Protein AF-A0A852NZP1-F1 (afdb_monomer_lite)

Structure (mmCIF, N/CA/C/O backbone):
data_AF-A0A852NZP1-F1
#
_entry.id   AF-A0A852NZP1-F1
#
loop_
_atom_site.group_PDB
_atom_site.id
_atom_site.type_symbol
_atom_site.label_atom_id
_atom_site.label_alt_id
_atom_site.label_comp_id
_atom_site.label_asym_id
_atom_site.label_entity_id
_atom_site.label_seq_id
_atom_site.pdbx_PDB_ins_code
_atom_site.Cartn_x
_atom_site.Cartn_y
_atom_site.Cartn_z
_atom_site.occupancy
_atom_site.B_iso_or_equiv
_atom_site.auth_seq_id
_atom_site.auth_comp_id
_atom_site.auth_asym_id
_atom_site.auth_atom_id
_atom_site.pdbx_PDB_model_num
ATOM 1 N N . ARG A 1 1 ? 33.219 -10.704 -10.539 1.00 47.03 1 ARG A N 1
ATOM 2 C CA . ARG A 1 1 ? 32.578 -10.152 -9.322 1.00 47.03 1 ARG A CA 1
ATOM 3 C C . ARG A 1 1 ? 31.121 -10.579 -9.398 1.00 47.03 1 ARG A C 1
ATOM 5 O O . ARG A 1 1 ? 30.540 -10.261 -10.423 1.00 47.03 1 ARG A O 1
ATOM 12 N N . PRO A 1 2 ? 30.584 -11.377 -8.463 1.00 53.62 2 PRO A N 1
ATOM 13 C CA . PRO A 1 2 ? 29.162 -11.697 -8.492 1.00 53.62 2 PRO A CA 1
ATOM 14 C C . PRO A 1 2 ? 28.374 -10.414 -8.219 1.00 53.62 2 PRO A C 1
ATOM 16 O O . PRO A 1 2 ? 28.794 -9.608 -7.382 1.00 53.62 2 PRO A O 1
ATOM 19 N N . ASP A 1 3 ? 27.296 -10.203 -8.968 1.00 51.34 3 ASP A N 1
ATOM 20 C CA . ASP A 1 3 ? 26.387 -9.085 -8.741 1.00 51.34 3 ASP A CA 1
ATOM 21 C C . ASP A 1 3 ? 25.815 -9.173 -7.316 1.00 51.34 3 ASP A C 1
ATOM 23 O O . ASP A 1 3 ? 25.624 -10.281 -6.795 1.00 51.34 3 ASP A O 1
ATOM 27 N N . PRO A 1 4 ? 25.608 -8.034 -6.627 1.00 64.31 4 PRO A N 1
ATOM 28 C CA . PRO A 1 4 ? 24.953 -8.048 -5.329 1.00 64.31 4 PRO A CA 1
ATOM 29 C C . PRO A 1 4 ? 23.584 -8.733 -5.465 1.00 64.31 4 PRO A C 1
ATOM 31 O O . PRO A 1 4 ? 22.944 -8.595 -6.508 1.00 64.31 4 PRO A O 1
ATOM 34 N N . PRO A 1 5 ? 23.130 -9.484 -4.445 1.00 66.31 5 PRO A N 1
ATOM 35 C CA . PRO A 1 5 ? 21.823 -10.122 -4.495 1.00 66.31 5 PRO A CA 1
ATOM 36 C C . PRO A 1 5 ? 20.772 -9.058 -4.804 1.00 66.31 5 PRO A C 1
ATOM 38 O O . PRO A 1 5 ? 20.688 -8.053 -4.095 1.00 66.31 5 PRO A O 1
ATOM 41 N N . GLU A 1 6 ? 20.018 -9.275 -5.882 1.00 59.31 6 GLU A N 1
ATOM 42 C CA . GLU A 1 6 ? 18.969 -8.365 -6.334 1.00 59.31 6 GLU A CA 1
ATOM 43 C C . GLU A 1 6 ? 18.099 -7.944 -5.143 1.00 59.31 6 GLU A C 1
ATOM 45 O O . GLU A 1 6 ? 17.668 -8.806 -4.357 1.00 59.31 6 GLU A O 1
ATOM 50 N N . PRO A 1 7 ? 17.859 -6.634 -4.959 1.00 62.47 7 PRO A N 1
ATOM 51 C CA . PRO A 1 7 ? 17.102 -6.161 -3.822 1.00 62.47 7 PRO A CA 1
ATOM 52 C C . PRO A 1 7 ? 15.711 -6.782 -3.879 1.00 62.47 7 PRO A C 1
ATOM 54 O O . PRO A 1 7 ? 14.944 -6.596 -4.825 1.00 62.47 7 PRO A O 1
ATOM 57 N N . ARG A 1 8 ? 15.375 -7.551 -2.838 1.00 76.69 8 ARG A N 1
ATOM 58 C CA . ARG A 1 8 ? 14.018 -8.075 -2.664 1.00 76.69 8 ARG A CA 1
ATOM 59 C C . ARG A 1 8 ? 13.063 -6.886 -2.704 1.00 76.69 8 ARG A C 1
ATOM 61 O O . ARG A 1 8 ? 13.384 -5.833 -2.162 1.00 76.69 8 ARG A O 1
ATOM 68 N N . ILE A 1 9 ? 11.871 -7.069 -3.263 1.00 79.50 9 ILE A N 1
ATOM 69 C CA . ILE A 1 9 ? 10.879 -5.990 -3.409 1.00 79.50 9 ILE A CA 1
ATOM 70 C C . ILE A 1 9 ? 10.647 -5.192 -2.113 1.00 79.50 9 ILE A C 1
ATOM 72 O O . ILE A 1 9 ? 10.479 -3.984 -2.160 1.00 79.50 9 ILE A O 1
ATOM 76 N N . LEU A 1 10 ? 10.726 -5.849 -0.949 1.00 81.06 10 LEU A N 1
ATOM 77 C CA . LEU A 1 10 ? 10.609 -5.219 0.372 1.00 81.06 10 LEU A CA 1
ATOM 78 C C . LEU A 1 10 ? 11.724 -4.207 0.674 1.00 81.06 10 LEU A C 1
ATOM 80 O O . LEU A 1 10 ? 11.464 -3.198 1.321 1.00 81.06 10 LEU A O 1
ATOM 84 N N . ALA A 1 11 ? 12.948 -4.494 0.230 1.00 83.06 11 ALA A N 1
ATOM 85 C CA . ALA A 1 11 ? 14.088 -3.595 0.356 1.00 83.06 11 ALA A CA 1
ATOM 86 C C . ALA A 1 11 ? 14.019 -2.461 -0.675 1.00 83.06 11 ALA A C 1
ATOM 88 O O . ALA A 1 11 ? 14.421 -1.350 -0.372 1.00 83.06 11 ALA A O 1
ATOM 89 N N . ALA A 1 12 ? 13.475 -2.719 -1.869 1.00 85.12 12 ALA A N 1
ATOM 90 C CA . ALA A 1 12 ? 13.358 -1.711 -2.924 1.00 85.12 12 ALA A CA 1
ATOM 91 C C . ALA A 1 12 ? 12.308 -0.619 -2.636 1.00 85.12 12 ALA A C 1
ATOM 93 O O . ALA A 1 12 ? 12.399 0.464 -3.202 1.00 85.12 12 ALA A O 1
ATOM 94 N N . ILE A 1 13 ? 11.315 -0.902 -1.786 1.00 88.56 13 ILE A N 1
ATOM 95 C CA . ILE A 1 13 ? 10.235 0.037 -1.420 1.00 88.56 13 ILE A CA 1
ATOM 96 C C . ILE A 1 13 ? 10.464 0.730 -0.068 1.00 88.56 13 ILE A C 1
ATOM 98 O O . ILE A 1 13 ? 9.529 1.322 0.473 1.00 88.56 13 ILE A O 1
ATOM 102 N N . ASP A 1 14 ? 11.663 0.584 0.515 1.00 89.12 14 ASP A N 1
ATOM 103 C CA . ASP A 1 14 ? 12.022 1.104 1.842 1.00 89.12 14 ASP A CA 1
ATOM 104 C C . ASP A 1 14 ? 10.915 0.862 2.879 1.00 89.12 14 ASP A C 1
ATOM 106 O O . ASP A 1 14 ? 10.383 1.789 3.503 1.00 89.12 14 ASP A O 1
ATOM 110 N N . ARG A 1 15 ? 10.505 -0.411 3.002 1.00 88.88 15 ARG A N 1
ATOM 111 C CA . ARG A 1 15 ? 9.348 -0.804 3.810 1.00 88.88 15 ARG A CA 1
ATOM 112 C C . ARG A 1 15 ? 9.442 -0.225 5.226 1.00 88.88 15 ARG A C 1
ATOM 114 O O . ARG A 1 15 ? 10.393 -0.488 5.955 1.00 88.88 15 ARG A O 1
ATOM 121 N N . ARG A 1 16 ? 8.379 0.465 5.636 1.00 90.38 16 ARG A N 1
ATOM 122 C CA . ARG A 1 16 ? 8.186 0.998 6.987 1.00 90.38 16 ARG A CA 1
ATOM 123 C C . ARG A 1 16 ? 7.268 0.098 7.797 1.00 90.38 16 ARG A C 1
ATOM 125 O O . ARG A 1 16 ? 6.302 -0.458 7.276 1.00 90.38 16 ARG A O 1
ATOM 132 N N . ASP A 1 17 ? 7.538 0.003 9.091 1.00 89.06 17 ASP A N 1
ATOM 133 C CA . ASP A 1 17 ? 6.761 -0.853 9.989 1.00 89.06 17 ASP A CA 1
ATOM 134 C C . ASP A 1 17 ? 5.364 -0.299 10.288 1.00 89.06 17 ASP A C 1
ATOM 136 O O . ASP A 1 17 ? 4.467 -1.069 10.614 1.00 89.06 17 ASP A O 1
ATOM 140 N N . ASP A 1 18 ? 5.154 1.013 10.156 1.00 89.38 18 ASP A N 1
ATOM 141 C CA . ASP A 1 18 ? 3.892 1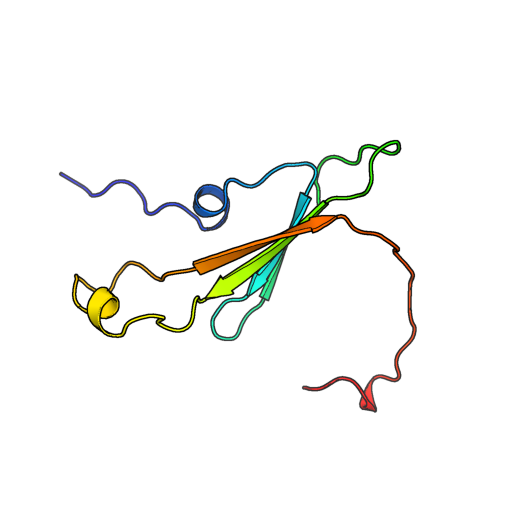.705 10.454 1.00 89.38 18 ASP A CA 1
ATOM 142 C C . ASP A 1 18 ? 2.961 1.874 9.240 1.00 89.38 18 ASP A C 1
ATOM 144 O O . ASP A 1 18 ? 1.940 2.561 9.321 1.00 89.38 18 ASP A O 1
ATOM 148 N N . THR A 1 19 ? 3.328 1.279 8.103 1.00 92.38 19 THR A N 1
ATOM 149 C CA . THR A 1 19 ? 2.686 1.516 6.810 1.00 92.38 19 THR A CA 1
ATOM 150 C C . THR A 1 19 ? 2.173 0.207 6.217 1.00 92.38 19 THR A C 1
ATOM 152 O O . THR A 1 19 ? 2.887 -0.794 6.150 1.00 92.38 19 THR A O 1
ATOM 155 N N . PHE A 1 20 ? 0.920 0.212 5.769 1.00 93.31 20 PHE A N 1
ATOM 156 C CA . PHE A 1 20 ? 0.367 -0.868 4.955 1.00 93.31 20 PHE A CA 1
ATOM 157 C C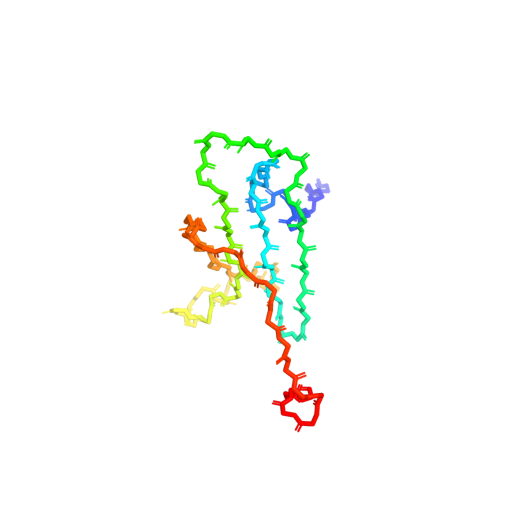 . PHE A 1 20 ? 0.828 -0.728 3.512 1.00 93.31 20 PHE A C 1
ATOM 159 O O . PHE A 1 20 ? 0.748 0.363 2.958 1.00 93.31 20 PHE A O 1
ATOM 166 N N . TYR A 1 21 ? 1.218 -1.826 2.872 1.00 94.50 21 TYR A N 1
ATOM 167 C CA . TYR A 1 21 ? 1.579 -1.796 1.455 1.00 94.50 21 TYR A CA 1
ATOM 168 C C . TYR A 1 21 ? 0.653 -2.682 0.635 1.00 94.50 21 TYR A C 1
ATOM 170 O O . TYR A 1 21 ? 0.438 -3.851 0.966 1.00 94.50 21 TYR A O 1
ATOM 178 N N . VAL A 1 22 ? 0.157 -2.129 -0.469 1.00 94.12 22 VAL A N 1
ATOM 179 C CA . VAL A 1 22 ? -0.439 -2.887 -1.569 1.00 94.12 22 VAL A CA 1
ATOM 180 C C . VAL A 1 22 ? 0.556 -2.844 -2.714 1.00 94.12 22 VAL A C 1
ATOM 182 O O . VAL A 1 22 ? 0.748 -1.801 -3.331 1.00 94.12 22 VAL A O 1
ATOM 185 N N . VAL A 1 23 ? 1.213 -3.965 -2.984 1.00 93.19 23 VAL A N 1
ATOM 186 C CA . VAL A 1 23 ? 2.181 -4.073 -4.075 1.00 93.19 23 VAL A CA 1
ATOM 187 C C . VAL A 1 23 ? 1.534 -4.841 -5.211 1.00 93.19 23 VAL A C 1
ATOM 189 O O . VAL A 1 23 ? 1.300 -6.041 -5.116 1.00 93.19 23 VAL A O 1
ATOM 192 N N . SER A 1 24 ? 1.215 -4.130 -6.281 1.00 90.12 24 SER A N 1
ATOM 193 C CA . SER A 1 24 ? 0.735 -4.692 -7.529 1.00 90.12 24 SER A CA 1
ATOM 194 C C . SER A 1 24 ? 1.916 -5.091 -8.406 1.00 90.12 24 SER A C 1
ATOM 196 O O . SER A 1 24 ? 2.810 -4.289 -8.679 1.00 90.12 24 SER A O 1
ATOM 198 N N . PHE A 1 25 ? 1.898 -6.327 -8.877 1.00 83.62 25 PHE A N 1
ATOM 199 C CA . PHE A 1 25 ? 2.723 -6.827 -9.968 1.00 83.62 25 PHE A CA 1
ATOM 200 C C . PHE A 1 25 ? 1.846 -6.978 -11.215 1.00 83.62 25 PHE A C 1
ATOM 202 O O . PHE A 1 25 ? 0.668 -6.633 -11.211 1.00 83.62 25 PHE A O 1
ATOM 209 N N . ARG A 1 26 ? 2.395 -7.499 -12.319 1.00 76.19 26 ARG A N 1
ATOM 210 C CA . ARG A 1 26 ? 1.654 -7.597 -13.591 1.00 76.19 26 ARG A CA 1
ATOM 211 C C . ARG A 1 26 ? 0.299 -8.312 -13.474 1.00 76.19 26 ARG A C 1
ATOM 213 O O . ARG A 1 26 ? -0.625 -7.935 -14.185 1.00 76.19 26 ARG A O 1
ATOM 220 N N . ARG A 1 27 ? 0.197 -9.356 -12.648 1.00 77.12 27 ARG A N 1
ATOM 221 C CA . ARG A 1 27 ? -1.041 -10.137 -12.452 1.00 77.12 27 ARG A CA 1
ATOM 222 C C . ARG A 1 27 ? -1.353 -10.469 -10.995 1.00 77.12 27 ARG A C 1
ATOM 224 O O . ARG A 1 27 ? -2.462 -10.902 -10.715 1.00 77.12 27 ARG A O 1
ATOM 231 N N . ASP A 1 28 ? -0.400 -10.250 -10.095 1.00 85.25 28 ASP A N 1
ATOM 232 C CA . ASP A 1 28 ? -0.512 -10.629 -8.692 1.00 85.25 28 ASP A CA 1
ATOM 233 C C . ASP A 1 28 ? -0.431 -9.393 -7.806 1.00 85.25 28 ASP A C 1
ATOM 235 O O . ASP A 1 28 ? 0.233 -8.414 -8.147 1.00 85.25 28 ASP A O 1
ATOM 239 N N . HIS A 1 29 ? -1.061 -9.465 -6.639 1.00 89.69 29 HIS A N 1
ATOM 240 C CA . HIS A 1 29 ? -0.988 -8.425 -5.624 1.00 89.69 29 HIS A CA 1
ATOM 241 C C . HIS A 1 29 ? -0.460 -9.014 -4.320 1.00 89.69 29 HIS A C 1
ATOM 243 O O . HIS A 1 29 ? -0.902 -10.071 -3.873 1.00 89.69 29 HIS A O 1
ATOM 249 N N . LEU A 1 30 ? 0.466 -8.306 -3.686 1.00 91.12 30 LEU A N 1
ATOM 250 C CA . LEU A 1 30 ? 0.989 -8.620 -2.367 1.00 91.12 30 LEU A CA 1
ATOM 251 C C . LEU A 1 30 ? 0.500 -7.569 -1.373 1.00 91.12 30 LEU A C 1
ATOM 253 O O . LEU A 1 30 ? 0.734 -6.375 -1.550 1.00 91.12 30 LEU A O 1
ATOM 257 N N . LEU A 1 31 ? -0.162 -8.030 -0.315 1.00 92.19 31 LEU A N 1
ATOM 258 C CA . LEU A 1 31 ? -0.591 -7.195 0.801 1.00 92.19 31 LEU A CA 1
ATOM 259 C C . LEU A 1 31 ? 0.376 -7.381 1.964 1.00 92.19 31 LEU A C 1
ATOM 261 O O . LEU A 1 31 ? 0.585 -8.501 2.432 1.00 92.19 31 LEU A O 1
ATOM 265 N N . LEU A 1 32 ? 0.955 -6.282 2.438 1.00 91.12 32 LEU A N 1
ATOM 266 C CA . LEU A 1 32 ? 1.859 -6.283 3.580 1.00 91.12 32 LEU A CA 1
ATOM 267 C C . LEU A 1 32 ? 1.211 -5.508 4.729 1.00 91.12 32 LEU A C 1
ATOM 269 O O . LEU A 1 32 ? 0.940 -4.313 4.572 1.00 91.12 32 LEU A O 1
ATOM 273 N N . PRO A 1 33 ? 0.955 -6.159 5.877 1.00 89.69 33 PRO A N 1
ATOM 274 C CA . PRO A 1 33 ? 0.397 -5.477 7.032 1.00 89.69 33 PRO A CA 1
ATOM 275 C C . PRO A 1 33 ? 1.435 -4.542 7.655 1.00 89.69 33 PRO A C 1
ATOM 277 O O . PRO A 1 33 ? 2.635 -4.841 7.638 1.00 89.69 33 PRO A O 1
ATOM 280 N N . ALA A 1 34 ? 0.962 -3.456 8.262 1.00 87.19 34 ALA A N 1
ATOM 281 C CA . ALA A 1 34 ? 1.771 -2.717 9.219 1.00 87.19 34 ALA A CA 1
ATOM 282 C C . ALA A 1 34 ? 2.112 -3.640 10.405 1.00 87.19 34 ALA A C 1
ATOM 284 O O . ALA A 1 34 ? 1.275 -4.410 10.877 1.00 87.19 34 ALA A O 1
ATOM 285 N N . ILE A 1 35 ? 3.366 -3.602 10.846 1.00 83.00 35 ILE A N 1
ATOM 286 C CA . ILE A 1 35 ? 3.876 -4.379 11.988 1.00 83.00 35 ILE A CA 1
ATOM 287 C C . ILE A 1 35 ? 3.758 -3.550 13.274 1.00 83.00 35 ILE A C 1
ATOM 289 O O . ILE A 1 35 ? 3.615 -4.094 14.367 1.00 83.00 35 ILE A O 1
ATOM 293 N N . SER A 1 36 ? 3.762 -2.225 13.141 1.00 78.62 36 SER A N 1
ATOM 294 C CA . SER A 1 36 ? 3.586 -1.270 14.223 1.00 78.62 36 SER A CA 1
ATOM 295 C C . SER A 1 36 ? 2.333 -0.437 13.987 1.00 78.62 36 SER A C 1
ATOM 297 O O . SER A 1 36 ? 2.103 0.088 12.900 1.00 78.62 36 SER A O 1
ATOM 299 N N . HIS A 1 37 ? 1.519 -0.294 15.027 1.00 69.94 37 HIS A N 1
ATOM 300 C CA . HIS A 1 37 ? 0.323 0.533 14.995 1.00 69.94 37 HIS A CA 1
ATOM 301 C C . HIS A 1 37 ? 0.409 1.606 16.070 1.00 69.94 37 HIS A C 1
ATOM 303 O O . HIS A 1 37 ? 0.245 1.326 17.258 1.00 69.94 37 HIS A O 1
ATOM 309 N N . ASN A 1 38 ? 0.620 2.852 15.648 1.00 67.56 38 ASN A N 1
ATOM 310 C CA . ASN A 1 38 ? 0.455 3.997 16.529 1.00 67.56 38 ASN A CA 1
ATOM 311 C C . ASN A 1 38 ? -1.022 4.420 16.558 1.00 67.56 38 ASN A C 1
ATOM 313 O O . ASN A 1 38 ? -1.573 4.818 15.537 1.00 67.56 38 ASN A O 1
ATOM 317 N N . LYS A 1 39 ? -1.659 4.353 17.732 1.00 69.50 39 LYS A N 1
ATOM 318 C CA . LYS A 1 39 ? -3.085 4.679 17.902 1.00 69.50 39 LYS A CA 1
ATOM 319 C C . LYS A 1 39 ? -3.396 6.180 17.834 1.00 69.50 39 LYS A C 1
ATOM 321 O O . LYS A 1 39 ? -4.569 6.532 17.768 1.00 69.50 39 LYS A O 1
ATOM 326 N N . THR A 1 40 ? -2.391 7.055 17.897 1.00 73.69 40 THR A N 1
ATOM 327 C CA . THR A 1 40 ? -2.597 8.516 17.934 1.00 73.69 40 THR A CA 1
ATOM 328 C C . THR A 1 40 ? -2.445 9.197 16.576 1.00 73.69 40 THR A C 1
ATOM 330 O O . THR A 1 40 ? -2.935 10.309 16.397 1.00 73.69 40 THR A O 1
ATOM 333 N N . SER A 1 41 ? -1.800 8.539 15.611 1.00 80.94 41 SER A N 1
ATOM 334 C CA . SER A 1 41 ? -1.617 9.042 14.248 1.00 80.94 41 SER A CA 1
ATOM 335 C C . SER A 1 41 ? -2.565 8.349 13.276 1.00 80.94 41 SER A C 1
ATOM 337 O O . SER A 1 41 ? -2.985 7.213 13.499 1.00 80.94 41 SER A O 1
ATOM 339 N N . ARG A 1 42 ? -2.878 9.020 12.163 1.00 86.12 42 ARG A N 1
ATOM 340 C CA . ARG A 1 42 ? -3.587 8.374 11.055 1.00 86.12 42 ARG A CA 1
ATOM 341 C C . ARG A 1 42 ? -2.751 7.191 10.545 1.00 86.12 42 ARG A C 1
ATOM 343 O O . ARG A 1 42 ? -1.535 7.346 10.403 1.00 86.12 42 ARG A O 1
ATOM 350 N N . PRO A 1 43 ? -3.357 6.019 10.280 1.00 89.00 43 PRO A N 1
ATOM 351 C CA . PRO A 1 43 ? -2.633 4.911 9.671 1.00 89.00 43 PRO A CA 1
ATOM 352 C C . PRO A 1 43 ? -2.071 5.329 8.311 1.00 89.00 43 PRO A C 1
ATOM 354 O O . PRO A 1 43 ? -2.700 6.106 7.592 1.00 89.00 43 PRO A O 1
ATOM 357 N N . LYS A 1 44 ? -0.905 4.802 7.943 1.00 92.44 44 LYS A N 1
ATOM 358 C CA . LYS A 1 44 ? -0.272 5.082 6.651 1.00 92.44 44 LYS A CA 1
ATOM 359 C C . LYS A 1 44 ? -0.489 3.924 5.693 1.00 92.44 44 LYS A C 1
ATOM 361 O O . LYS A 1 44 ? -0.516 2.761 6.103 1.00 92.44 44 LYS A O 1
ATOM 366 N N . MET A 1 45 ? -0.617 4.243 4.414 1.00 93.56 45 MET A N 1
ATOM 367 C CA . MET A 1 45 ? -0.713 3.262 3.344 1.00 93.56 45 MET A CA 1
ATOM 368 C C . MET A 1 45 ? 0.154 3.684 2.162 1.00 93.56 45 MET A C 1
ATOM 370 O O . MET A 1 45 ? 0.319 4.870 1.893 1.00 93.56 45 MET A O 1
ATOM 374 N N . SER A 1 46 ? 0.696 2.702 1.453 1.00 95.75 46 SER A N 1
ATOM 375 C CA . SER A 1 46 ? 1.430 2.914 0.219 1.00 95.75 46 SER A CA 1
ATOM 376 C C . SER A 1 46 ? 0.966 1.941 -0.863 1.00 95.75 46 SER A C 1
ATOM 378 O O . SER A 1 46 ? 0.863 0.730 -0.637 1.00 95.75 46 SER A O 1
ATOM 380 N N . LEU A 1 47 ? 0.661 2.477 -2.044 1.00 94.44 47 LEU A N 1
ATOM 381 C CA . LEU A 1 47 ? 0.349 1.706 -3.244 1.00 94.44 47 LEU A CA 1
ATOM 382 C C . LEU A 1 47 ? 1.585 1.674 -4.137 1.00 94.44 47 LEU A C 1
ATOM 384 O O . LEU A 1 47 ? 2.033 2.715 -4.611 1.00 94.44 47 LEU A O 1
ATOM 388 N N . VAL A 1 48 ? 2.097 0.477 -4.405 1.00 93.44 48 VAL A N 1
ATOM 389 C CA . VAL A 1 48 ? 3.221 0.256 -5.314 1.00 93.44 48 VAL A CA 1
ATOM 390 C C . VAL A 1 48 ? 2.711 -0.490 -6.539 1.00 93.44 48 VAL A C 1
ATOM 392 O O . VAL A 1 48 ? 2.063 -1.522 -6.408 1.00 93.44 48 VAL A O 1
ATOM 395 N N . MET A 1 49 ? 2.981 0.006 -7.738 1.00 92.06 49 MET A N 1
ATOM 396 C CA . MET A 1 49 ? 2.525 -0.608 -8.989 1.00 92.06 49 MET A CA 1
ATOM 397 C C . MET A 1 49 ? 3.534 -0.374 -10.109 1.00 92.06 49 MET A C 1
ATOM 399 O O . MET A 1 49 ? 4.329 0.558 -10.007 1.00 92.06 49 MET A O 1
ATOM 403 N N . PRO A 1 50 ? 3.543 -1.175 -11.187 1.00 89.06 50 PRO A N 1
ATOM 404 C CA . PRO A 1 50 ? 4.433 -0.916 -12.307 1.00 89.06 50 PRO A CA 1
ATOM 405 C C . PRO A 1 50 ? 4.135 0.467 -12.884 1.00 89.06 50 PRO A C 1
ATOM 407 O O . PRO A 1 50 ? 2.989 0.774 -13.215 1.00 89.06 50 PRO A O 1
ATOM 410 N N . ALA A 1 51 ? 5.165 1.296 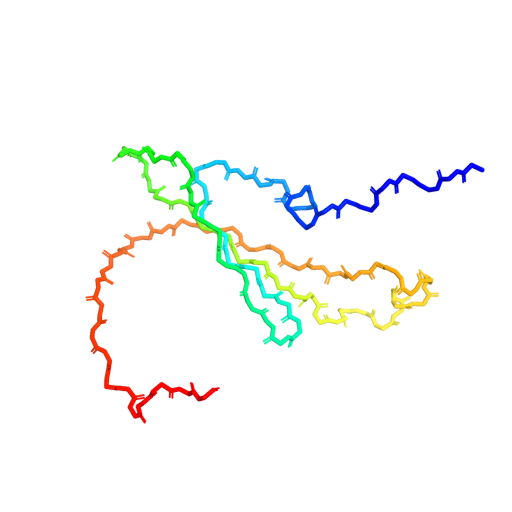-13.024 1.00 86.44 51 ALA A N 1
ATOM 411 C CA . ALA A 1 51 ? 5.040 2.509 -13.809 1.00 86.44 51 ALA A CA 1
ATOM 412 C C . ALA A 1 51 ? 4.973 2.057 -15.271 1.00 86.44 51 ALA A C 1
ATOM 414 O O . ALA A 1 51 ? 5.988 1.639 -15.834 1.00 86.44 51 ALA A O 1
ATOM 415 N N . ALA A 1 52 ? 3.773 2.054 -15.868 1.00 69.69 52 ALA A N 1
ATOM 416 C CA . ALA A 1 52 ? 3.636 1.872 -17.312 1.00 69.69 52 ALA A CA 1
ATOM 417 C C . ALA A 1 52 ? 4.623 2.831 -17.980 1.00 69.69 52 ALA A C 1
ATOM 419 O O . ALA A 1 52 ? 4.681 3.991 -17.571 1.00 69.69 52 ALA A O 1
ATOM 420 N N . ALA A 1 53 ? 5.456 2.307 -18.885 1.00 56.47 53 ALA A N 1
ATOM 421 C CA . ALA A 1 53 ? 6.654 2.970 -19.382 1.00 56.47 53 ALA A CA 1
ATOM 422 C C . ALA A 1 53 ? 6.345 4.420 -19.772 1.00 56.47 53 ALA A C 1
ATOM 424 O O . ALA A 1 53 ? 5.857 4.693 -20.862 1.00 56.47 53 ALA A O 1
ATOM 425 N N . LEU A 1 54 ? 6.637 5.363 -18.870 1.00 51.62 54 LEU A N 1
ATOM 426 C CA . LEU A 1 54 ? 6.483 6.788 -19.154 1.00 51.62 54 LEU A CA 1
ATOM 427 C C . LEU A 1 54 ? 7.430 7.214 -20.281 1.00 51.62 54 LEU A C 1
ATOM 429 O O . LEU A 1 54 ? 7.232 8.280 -20.841 1.00 51.62 54 LEU A O 1
ATOM 433 N N . ASN A 1 55 ? 8.402 6.363 -20.641 1.00 45.66 55 ASN A N 1
ATOM 434 C CA . ASN A 1 55 ? 9.147 6.405 -21.888 1.00 45.66 55 ASN A CA 1
ATOM 435 C C . ASN A 1 55 ? 9.624 4.988 -22.266 1.00 45.66 55 ASN A C 1
ATOM 437 O O . ASN A 1 55 ? 10.395 4.381 -21.519 1.00 45.66 55 ASN A O 1
ATOM 441 N N . ASP A 1 56 ? 9.259 4.497 -23.454 1.00 49.72 56 ASP A N 1
ATOM 442 C CA . ASP A 1 56 ? 9.802 3.263 -24.065 1.00 49.72 56 ASP A CA 1
ATOM 443 C C . ASP A 1 56 ? 11.343 3.279 -24.229 1.00 49.72 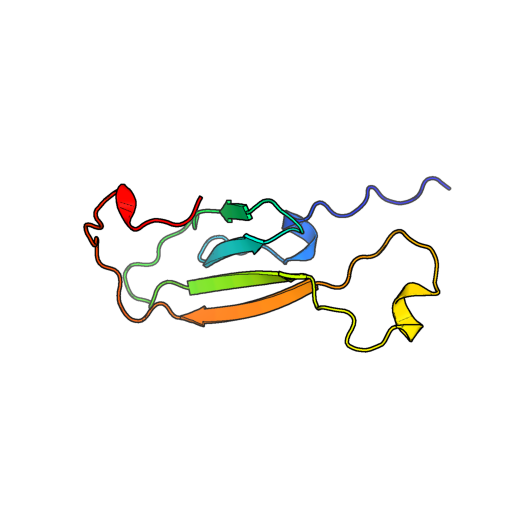56 ASP A C 1
ATOM 445 O O . ASP A 1 56 ? 11.961 2.260 -24.545 1.00 49.72 56 ASP A O 1
ATOM 449 N N . SER A 1 57 ? 11.998 4.418 -23.980 1.00 48.25 57 SER A N 1
ATOM 450 C CA . SER A 1 57 ? 13.450 4.589 -24.082 1.00 48.25 57 SER A CA 1
ATOM 451 C C . SER A 1 57 ? 14.247 4.079 -22.872 1.00 48.25 57 SER A C 1
ATOM 453 O O . SER A 1 57 ? 15.451 3.854 -23.004 1.00 48.25 57 SER A O 1
ATOM 455 N N . LEU A 1 58 ? 13.619 3.841 -21.710 1.00 48.09 58 LEU A N 1
ATOM 456 C CA . LEU A 1 58 ? 14.306 3.289 -20.525 1.00 48.09 58 LEU A CA 1
ATOM 457 C C . LEU A 1 58 ? 14.274 1.756 -20.462 1.00 48.09 58 LEU A C 1
ATOM 459 O O . LEU A 1 58 ? 15.128 1.149 -19.820 1.00 48.09 58 LEU A O 1
ATOM 463 N N . SER A 1 59 ? 13.371 1.120 -21.209 1.00 47.16 59 SER A N 1
ATOM 464 C CA . SER A 1 59 ? 13.350 -0.332 -21.444 1.00 47.16 59 SER A CA 1
ATOM 465 C C . SER A 1 59 ? 14.566 -0.840 -22.239 1.00 47.16 59 SER A C 1
ATOM 467 O O . SER A 1 59 ? 14.772 -2.047 -22.344 1.00 47.16 59 SER A O 1
ATOM 469 N N . GLY A 1 60 ? 15.382 0.069 -22.790 1.00 45.12 60 GLY A N 1
ATOM 470 C CA . GLY A 1 60 ? 16.514 -0.222 -23.674 1.00 45.12 60 GLY A CA 1
ATOM 471 C C . GLY A 1 60 ? 17.874 -0.448 -23.002 1.00 45.12 60 GLY A C 1
ATOM 472 O O . GLY A 1 60 ? 18.863 -0.632 -23.708 1.00 45.12 60 GLY A O 1
ATOM 473 N N . ARG A 1 61 ? 17.979 -0.449 -21.666 1.00 45.59 61 ARG A N 1
ATOM 474 C CA . ARG A 1 61 ? 19.241 -0.768 -20.967 1.00 45.59 61 ARG A CA 1
ATOM 475 C C . ARG A 1 61 ? 19.086 -2.013 -20.098 1.00 45.59 61 ARG A C 1
ATOM 477 O O . ARG A 1 61 ? 18.973 -1.932 -18.885 1.00 45.59 61 ARG A O 1
ATOM 484 N N . GLY A 1 62 ? 19.090 -3.169 -20.761 1.00 48.53 62 GLY A N 1
ATOM 485 C CA . GLY A 1 62 ? 19.389 -4.454 -20.129 1.00 48.53 62 GLY A CA 1
ATOM 486 C C . GLY A 1 62 ? 18.315 -5.005 -19.194 1.00 48.53 62 GLY A C 1
ATOM 487 O O . GLY A 1 62 ? 18.642 -5.289 -18.057 1.00 48.53 62 GLY A O 1
ATOM 488 N N . GLY A 1 63 ? 17.071 -5.156 -19.668 1.00 55.56 63 GLY A N 1
ATOM 489 C CA . GLY A 1 63 ? 16.110 -6.235 -19.338 1.00 55.56 63 GLY A CA 1
ATOM 490 C C . GLY A 1 63 ? 15.792 -6.645 -17.885 1.00 55.56 63 GLY A C 1
ATOM 491 O O . GLY A 1 63 ? 14.943 -7.514 -17.713 1.00 55.56 63 GLY A O 1
ATOM 492 N N . HIS A 1 64 ? 16.423 -6.073 -16.861 1.00 63.06 64 HIS A N 1
ATOM 493 C CA . HIS A 1 64 ? 16.412 -6.592 -15.489 1.00 63.06 64 HIS A CA 1
ATOM 494 C C . HIS A 1 64 ? 15.778 -5.627 -14.480 1.00 63.06 64 HIS A C 1
ATOM 496 O O . HIS A 1 64 ? 15.395 -6.040 -13.390 1.00 63.06 64 HIS A O 1
ATOM 502 N N . LEU A 1 65 ? 15.614 -4.348 -14.840 1.00 67.19 65 LEU A N 1
ATOM 503 C CA . LEU A 1 65 ? 15.007 -3.340 -13.972 1.00 67.19 65 LEU A CA 1
ATOM 504 C C . LEU A 1 65 ? 13.589 -2.992 -14.443 1.00 67.19 65 LEU A C 1
ATOM 506 O O . LEU A 1 65 ? 13.382 -2.536 -15.567 1.0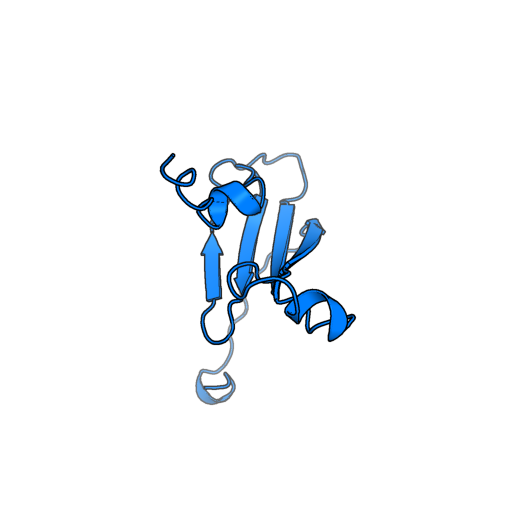0 67.19 65 LEU A O 1
ATOM 510 N N . GLN A 1 66 ? 12.607 -3.183 -13.563 1.00 75.69 66 GLN A N 1
ATOM 511 C CA . GLN A 1 66 ? 11.217 -2.775 -13.765 1.00 75.69 66 GLN A CA 1
ATOM 512 C C . GLN A 1 66 ? 10.981 -1.464 -13.006 1.00 75.69 66 GLN A C 1
ATOM 514 O O . GLN A 1 66 ? 11.116 -1.419 -11.785 1.00 75.69 66 GLN A O 1
ATOM 519 N N . ALA A 1 67 ? 10.600 -0.401 -13.719 1.00 82.44 67 ALA A N 1
ATOM 520 C CA . ALA A 1 67 ? 10.183 0.842 -13.080 1.00 82.44 67 ALA A CA 1
ATOM 521 C C . ALA A 1 67 ? 8.874 0.629 -12.304 1.00 82.44 67 ALA A C 1
ATOM 523 O O . ALA A 1 67 ? 7.885 0.123 -12.846 1.00 82.44 67 ALA A O 1
ATOM 524 N N . MET A 1 68 ? 8.870 1.039 -11.039 1.00 87.00 68 MET A N 1
ATOM 525 C CA . MET A 1 68 ? 7.719 0.970 -10.144 1.00 87.00 68 MET A CA 1
ATOM 526 C C . MET A 1 68 ? 7.347 2.387 -9.702 1.00 87.00 68 MET A C 1
ATOM 528 O O . MET A 1 68 ? 8.210 3.244 -9.528 1.00 87.00 68 MET A O 1
ATOM 532 N N . MET A 1 69 ? 6.056 2.632 -9.532 1.00 90.56 69 MET A N 1
ATOM 533 C CA . MET A 1 69 ? 5.485 3.845 -8.969 1.00 90.56 69 MET A CA 1
ATOM 534 C C . MET A 1 69 ? 5.000 3.536 -7.559 1.00 90.56 69 MET A C 1
ATOM 536 O O . MET A 1 69 ? 4.260 2.573 -7.371 1.00 90.56 69 MET A O 1
ATOM 540 N N . GLN A 1 70 ? 5.397 4.368 -6.602 1.00 94.06 70 GLN A N 1
ATOM 541 C CA . GLN A 1 70 ? 4.952 4.306 -5.216 1.00 94.06 70 GLN A CA 1
ATOM 542 C C . GLN A 1 70 ? 4.147 5.563 -4.883 1.00 94.06 70 GLN A C 1
ATOM 544 O O . GLN A 1 70 ? 4.592 6.678 -5.150 1.00 94.06 70 GLN A O 1
ATOM 549 N N . VAL A 1 71 ? 2.955 5.378 -4.321 1.00 95.12 71 VAL A N 1
ATOM 550 C CA . VAL A 1 71 ? 2.050 6.453 -3.906 1.00 95.12 71 VAL A CA 1
ATOM 551 C C . VAL A 1 71 ? 1.785 6.304 -2.417 1.00 95.12 71 VAL A C 1
ATOM 553 O O . VAL A 1 71 ? 1.109 5.362 -2.007 1.00 95.12 71 VAL A O 1
ATOM 556 N N . ASP A 1 72 ? 2.299 7.242 -1.627 1.00 95.06 72 ASP A N 1
ATOM 557 C CA . ASP A 1 72 ? 2.114 7.268 -0.177 1.00 95.06 72 ASP A CA 1
ATOM 558 C C . ASP A 1 72 ? 0.895 8.120 0.201 1.00 95.06 72 ASP A C 1
ATOM 560 O O . ASP A 1 72 ? 0.715 9.238 -0.288 1.00 95.06 72 ASP A O 1
ATOM 564 N N . CYS A 1 73 ? 0.048 7.595 1.084 1.00 92.06 73 CYS A N 1
ATOM 565 C CA . CYS A 1 73 ? -1.170 8.256 1.531 1.00 92.06 73 CYS A CA 1
ATOM 566 C C . CYS A 1 73 ? -1.491 7.971 3.006 1.00 92.06 73 CYS A C 1
ATOM 568 O O . CYS A 1 73 ? -1.032 6.997 3.609 1.00 92.06 73 CYS A O 1
ATOM 570 N N . GLU A 1 74 ? -2.309 8.840 3.597 1.00 92.44 74 GLU A N 1
ATOM 571 C CA . GLU A 1 74 ? -2.867 8.632 4.932 1.00 92.44 74 GLU A CA 1
ATOM 572 C C . GLU A 1 74 ? -4.270 8.036 4.843 1.00 92.44 74 GLU A C 1
ATOM 574 O O . GLU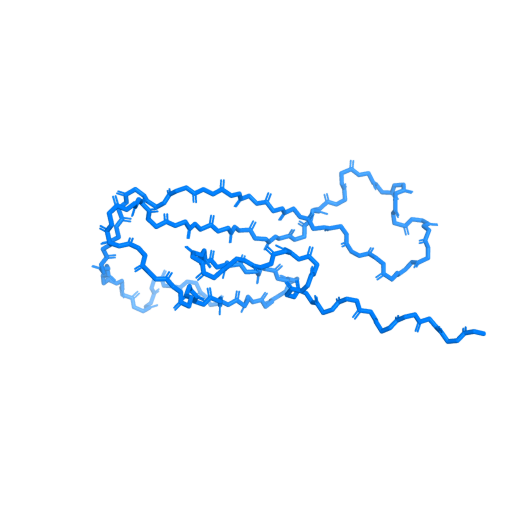 A 1 74 ? -5.105 8.438 4.028 1.00 92.44 74 GLU A O 1
ATOM 579 N N . VAL A 1 75 ? -4.544 7.079 5.721 1.00 90.12 75 VAL A N 1
ATOM 580 C CA . VAL A 1 75 ? -5.854 6.455 5.839 1.00 90.12 75 VAL A CA 1
ATOM 581 C C . VAL A 1 75 ? -6.773 7.396 6.610 1.00 90.12 75 VAL A C 1
ATOM 583 O O . VAL A 1 75 ? -6.559 7.707 7.784 1.00 90.12 75 VAL A O 1
ATOM 586 N N . MET A 1 76 ? -7.820 7.853 5.928 1.00 91.00 76 MET A N 1
ATOM 587 C CA . MET A 1 76 ? -8.777 8.806 6.489 1.00 91.00 76 MET A CA 1
ATOM 588 C C . MET A 1 76 ? -9.906 8.128 7.261 1.00 91.00 76 MET A C 1
ATOM 590 O O . MET A 1 76 ? -10.332 8.654 8.288 1.00 91.00 76 MET A O 1
ATOM 594 N N . ASP A 1 77 ? -10.367 6.975 6.775 1.00 88.62 77 ASP A N 1
ATOM 595 C CA . ASP A 1 77 ? -11.434 6.173 7.370 1.00 88.62 77 ASP A CA 1
ATOM 596 C C . ASP A 1 77 ? -11.203 4.684 7.066 1.00 88.62 77 ASP A C 1
ATOM 598 O O . ASP A 1 77 ? -10.729 4.326 5.987 1.00 88.62 77 ASP A O 1
ATOM 602 N N . THR A 1 78 ? -11.518 3.805 8.018 1.00 85.75 78 THR A N 1
ATOM 603 C CA . THR A 1 78 ? -11.414 2.347 7.863 1.00 85.75 78 THR A CA 1
ATOM 604 C C . THR A 1 78 ? -12.686 1.706 8.381 1.00 85.75 78 THR A C 1
ATOM 606 O O . THR A 1 78 ? -12.978 1.746 9.573 1.00 85.75 78 THR A O 1
ATOM 609 N N . ARG A 1 79 ? -13.429 1.062 7.483 1.00 90.38 79 ARG A N 1
ATOM 610 C CA . ARG A 1 79 ? -14.680 0.384 7.819 1.00 90.38 79 ARG A CA 1
ATOM 611 C C . ARG A 1 79 ? -14.808 -0.937 7.078 1.00 90.38 79 ARG A C 1
ATOM 613 O O . ARG A 1 79 ? -14.387 -1.062 5.929 1.00 90.38 79 ARG A O 1
ATOM 620 N N . VAL A 1 80 ? -15.443 -1.909 7.724 1.00 91.25 80 VAL A N 1
ATOM 621 C CA . VAL A 1 80 ? -15.776 -3.190 7.097 1.00 91.25 80 VAL A CA 1
ATOM 622 C C . VAL A 1 80 ? -17.043 -3.013 6.267 1.00 91.25 80 VAL A C 1
ATOM 624 O O . VAL A 1 80 ? -18.088 -2.625 6.789 1.00 91.25 80 VAL A O 1
ATOM 627 N N . ILE A 1 81 ? -16.955 -3.303 4.970 1.00 95.00 81 ILE A N 1
ATOM 628 C CA . ILE A 1 81 ? -18.098 -3.288 4.053 1.00 95.00 81 ILE A CA 1
ATOM 629 C C . ILE A 1 81 ? -18.436 -4.709 3.600 1.00 95.00 81 ILE A C 1
ATOM 631 O O . ILE A 1 81 ? -17.550 -5.532 3.383 1.00 95.00 81 ILE A O 1
ATOM 635 N N . HIS A 1 82 ? -19.726 -4.993 3.425 1.00 94.00 82 HIS A N 1
ATOM 636 C CA . HIS A 1 82 ? -20.207 -6.294 2.961 1.00 94.00 82 HIS A CA 1
ATOM 637 C C . HIS A 1 82 ? -20.661 -6.186 1.504 1.00 94.00 82 HIS A C 1
ATOM 639 O O . HIS A 1 82 ? -21.607 -5.462 1.192 1.00 94.00 82 HIS A O 1
ATOM 645 N N . VAL A 1 83 ? -20.005 -6.922 0.605 1.00 93.88 83 VAL A N 1
ATOM 646 C CA . VAL A 1 83 ? -20.328 -6.946 -0.830 1.00 93.88 83 VAL A CA 1
ATOM 647 C C . VAL A 1 83 ? -20.798 -8.345 -1.224 1.00 93.88 83 VAL A C 1
ATOM 649 O O . VAL A 1 83 ? -20.264 -9.357 -0.775 1.00 93.88 83 VAL A O 1
ATOM 652 N N . ARG A 1 84 ? -21.823 -8.429 -2.082 1.00 94.44 84 ARG A N 1
ATOM 653 C CA . ARG A 1 84 ? -22.298 -9.718 -2.611 1.00 94.44 84 ARG A CA 1
ATOM 654 C C . ARG A 1 84 ? -21.212 -10.339 -3.492 1.00 94.44 84 ARG A C 1
ATOM 656 O O . ARG A 1 84 ? -20.827 -9.713 -4.472 1.00 94.44 84 ARG A O 1
ATOM 663 N N . ARG A 1 85 ? -20.813 -11.591 -3.227 1.00 91.06 85 ARG A N 1
ATOM 664 C CA . ARG A 1 85 ? -19.753 -12.303 -3.983 1.00 91.06 85 ARG A CA 1
ATOM 665 C C . ARG A 1 85 ? -19.898 -12.198 -5.506 1.00 91.06 85 ARG A C 1
ATOM 667 O O . ARG A 1 85 ? -18.930 -11.903 -6.182 1.00 91.06 85 ARG A O 1
ATOM 674 N N . ARG A 1 86 ? -21.120 -12.328 -6.036 1.00 93.44 86 ARG A N 1
ATOM 675 C CA . ARG A 1 86 ? -21.421 -12.210 -7.481 1.00 93.44 86 ARG A CA 1
ATOM 676 C C . ARG A 1 86 ? -21.138 -10.837 -8.118 1.00 93.44 86 ARG A C 1
ATOM 678 O O . ARG A 1 86 ? -21.315 -10.688 -9.318 1.00 93.44 86 ARG A O 1
ATOM 685 N N . ARG A 1 87 ? -20.832 -9.810 -7.319 1.00 92.75 87 ARG A N 1
ATOM 686 C CA . ARG A 1 87 ? -20.488 -8.453 -7.775 1.00 92.75 87 ARG A CA 1
ATOM 687 C C . ARG A 1 87 ? -18.978 -8.193 -7.748 1.00 92.75 87 ARG A C 1
ATOM 689 O O . ARG A 1 87 ? -18.570 -7.131 -8.199 1.00 92.75 87 ARG A O 1
ATOM 696 N N . VAL A 1 88 ? -18.180 -9.107 -7.197 1.00 89.75 88 VAL A N 1
ATOM 697 C CA . VAL A 1 88 ? -16.718 -8.992 -7.177 1.00 89.75 88 VAL A CA 1
ATOM 698 C C . VAL A 1 88 ? -16.188 -9.500 -8.524 1.00 89.75 88 VAL A C 1
ATOM 700 O O . VAL A 1 88 ? -16.571 -10.608 -8.909 1.00 89.75 88 VAL A O 1
ATOM 703 N N . PRO A 1 89 ? -15.384 -8.711 -9.262 1.00 84.88 89 PRO A N 1
ATOM 704 C CA . PRO A 1 89 ? -14.742 -9.171 -10.492 1.00 84.88 89 PRO A CA 1
ATOM 705 C C . PRO A 1 89 ? -13.860 -10.411 -10.249 1.00 84.88 89 PRO A C 1
ATOM 707 O O . PRO A 1 89 ? -13.311 -10.531 -9.151 1.00 84.88 89 PRO A O 1
ATOM 710 N N . PRO A 1 90 ? -13.765 -11.332 -11.226 1.00 72.69 90 PRO A N 1
ATOM 711 C CA . PRO A 1 90 ? -12.893 -12.503 -11.149 1.00 72.69 90 PRO A CA 1
ATOM 712 C C . PRO A 1 90 ? -11.406 -12.141 -11.191 1.00 72.69 90 PRO A C 1
ATOM 714 O O . PRO A 1 90 ? -11.065 -11.101 -11.802 1.00 72.69 90 PRO A O 1
#

Foldseek 3Di:
DDDDPDDDPCRVVVDDLQEWEWADDPDDTDTDDRNDHDPVDFGKYKYKYFPPCPDPVVCPPDNDDTHIDIDIDGDPDDDDDDDDPVPDDD

InterPro domains:
  IPR051882 ATF bZIP Transcription Factors [PTHR46164] (5-90)

Sequence (90 aa):
RPDPPEPRILAAIDRRDDTFYVVSFRRDHLLLPAISHNKTSRPKMSLVMPAAALNDSLSGRGGHLQAMMQVDCEVMDTRVIHVRRRRVPP

Radius of gyration: 16.86 Å; chains: 1; bounding box: 55×22×42 Å

pLDDT: mean 79.85, std 15.67, range [45.12, 95.75]

Organism: NCBI:txid449594

Secondary structure (DSSP, 8-state):
-PPPPPPPHHHHTT--TTEEEEEE-SS-EEEE--S---TTSPPEEEEEEE---S-TTSTTS-S----EEEEEEE----------GGGS--